Protein AF-A0A2W6STK5-F1 (afdb_monomer)

Solvent-accessible surface area (backbone atoms only — not comparable to full-atom values): 7436 Å² total; per-residue (Å²): 136,57,69,56,59,56,49,54,52,50,56,52,51,53,29,63,75,67,73,34,60,66,59,46,32,36,51,50,25,44,49,48,27,53,50,37,27,61,77,68,65,52,79,73,55,40,64,67,24,40,52,53,41,52,52,50,52,53,50,50,53,51,46,50,31,68,68,66,74,45,82,58,60,74,57,52,53,51,49,51,46,42,24,42,47,62,43,46,51,47,26,50,54,42,51,52,53,53,54,52,51,55,55,52,50,55,54,52,52,52,52,51,53,52,53,51,52,53,53,53,58,70,68,53,73,79,86,80,68,80,86,84,76,134

Mean predicted aligned error: 8.14 Å

Secondary structure (DSSP, 8-state):
--HHHHHHHHHHHHHHHHS-HHHHHHHHHHHHHHHHHHHTT-SSS-HHHHHHHHHHHHHHHHHHHHHHSS--HHHHHHHHHHHHHHHHHHHHHHHHHHHHHHHHHHHHHHHHHHHHHHHHHHTS----------

Foldseek 3Di:
DPPLVVVVVVLVVVCVVVVHPLVCLQVVLVVQLVVLCVVVVPPFLDPRSLVRSVVVLVVVQVSVCVVVVDRPPVVSVSSSCSSNVVSVVRNVVVVVVVVVVVVVVVVVVVVVVVVVVVVVVVVDDDPPPDPDDD

pLDDT: mean 88.57, std 10.48, range [51.78, 96.94]

Radius of gyration: 28.65 Å; Cα contacts (8 Å, |Δi|>4): 76; chains: 1; bounding box: 56×26×99 Å

Structure (mmCIF, N/CA/C/O backbone):
data_AF-A0A2W6STK5-F1
#
_entry.id   AF-A0A2W6STK5-F1
#
loop_
_atom_site.group_PDB
_atom_site.id
_atom_site.type_symbol
_atom_site.label_atom_id
_atom_site.label_alt_id
_atom_site.label_comp_id
_atom_site.label_asym_id
_atom_site.label_entity_id
_atom_site.label_seq_id
_atom_site.pdbx_PDB_ins_code
_atom_site.Cartn_x
_atom_site.Cartn_y
_atom_site.Cartn_z
_atom_site.occupancy
_atom_site.B_iso_or_equiv
_atom_site.auth_seq_id
_atom_site.auth_comp_id
_atom_site.auth_asym_id
_atom_site.auth_atom_id
_atom_site.pdbx_PDB_model_num
ATOM 1 N N . MET A 1 1 ? 17.274 -13.696 -24.403 1.00 55.72 1 MET A N 1
ATOM 2 C CA . MET A 1 1 ? 16.169 -13.135 -23.611 1.00 55.72 1 MET A CA 1
ATOM 3 C C . MET A 1 1 ? 16.800 -12.678 -22.314 1.00 55.72 1 MET A C 1
ATOM 5 O O . MET A 1 1 ? 17.168 -13.523 -21.502 1.00 55.72 1 MET A O 1
ATOM 9 N N . ASP A 1 2 ? 17.112 -11.389 -22.224 1.00 89.50 2 ASP A N 1
ATOM 10 C CA . ASP A 1 2 ? 17.563 -10.786 -20.971 1.00 89.50 2 ASP A CA 1
ATOM 11 C C . ASP A 1 2 ? 16.299 -10.407 -20.196 1.00 89.50 2 ASP A C 1
ATOM 13 O O . ASP A 1 2 ? 15.557 -9.522 -20.619 1.00 89.50 2 ASP A O 1
ATOM 17 N N . LEU A 1 3 ? 16.040 -11.116 -19.095 1.00 89.50 3 LEU A N 1
ATOM 18 C CA . LEU A 1 3 ? 14.821 -10.991 -18.291 1.00 89.50 3 LEU A CA 1
ATOM 19 C C . LEU A 1 3 ? 14.522 -9.535 -17.910 1.00 89.50 3 LEU A C 1
ATOM 21 O O . LEU A 1 3 ? 13.359 -9.137 -17.875 1.00 89.50 3 LEU A O 1
ATOM 25 N N . VAL A 1 4 ? 15.562 -8.749 -17.621 1.00 89.94 4 VAL A N 1
ATOM 26 C CA . VAL A 1 4 ? 15.421 -7.342 -17.229 1.00 89.94 4 VAL A CA 1
ATOM 27 C C . VAL A 1 4 ? 14.949 -6.502 -18.414 1.00 89.94 4 VAL A C 1
ATOM 29 O O . VAL A 1 4 ? 14.010 -5.719 -18.282 1.00 89.94 4 VAL A O 1
ATOM 32 N N . SER A 1 5 ? 15.545 -6.702 -19.588 1.00 89.94 5 SER A N 1
ATOM 33 C CA . SER A 1 5 ? 15.156 -5.988 -20.804 1.00 89.94 5 SER A CA 1
ATOM 34 C C . SER A 1 5 ? 13.744 -6.359 -21.264 1.00 89.94 5 SER A C 1
ATOM 36 O O . SER A 1 5 ? 12.976 -5.466 -21.625 1.00 89.94 5 SER A O 1
ATOM 38 N N . ASP A 1 6 ? 13.378 -7.642 -21.199 1.00 91.88 6 ASP A N 1
ATOM 39 C CA . ASP A 1 6 ? 12.038 -8.119 -21.564 1.00 91.88 6 ASP A CA 1
ATOM 40 C C . ASP A 1 6 ? 10.969 -7.551 -20.610 1.00 91.88 6 ASP A C 1
ATOM 42 O O . ASP A 1 6 ? 9.883 -7.153 -21.041 1.00 91.88 6 ASP A O 1
ATOM 46 N N . TYR A 1 7 ? 11.292 -7.450 -19.315 1.00 91.56 7 TYR A N 1
ATOM 47 C CA . TYR A 1 7 ? 10.433 -6.831 -18.307 1.00 91.56 7 TYR A CA 1
ATOM 48 C C . TYR A 1 7 ? 10.179 -5.345 -18.589 1.00 91.56 7 TYR A C 1
ATOM 50 O O . TYR A 1 7 ? 9.023 -4.923 -18.656 1.00 91.56 7 TYR A O 1
ATOM 58 N N . VAL A 1 8 ? 11.241 -4.561 -18.798 1.00 90.19 8 VAL A N 1
ATOM 59 C CA . VAL A 1 8 ? 11.133 -3.115 -19.062 1.00 90.19 8 VAL A CA 1
ATOM 60 C C . VAL A 1 8 ? 10.397 -2.843 -20.378 1.00 90.19 8 VAL A C 1
ATOM 62 O O . VAL A 1 8 ? 9.603 -1.905 -20.475 1.00 90.19 8 VAL A O 1
ATOM 65 N N . ALA A 1 9 ? 10.593 -3.687 -21.394 1.00 92.00 9 ALA A N 1
ATOM 66 C CA . ALA A 1 9 ? 9.853 -3.587 -22.651 1.00 92.00 9 ALA A CA 1
ATOM 67 C C . ALA A 1 9 ? 8.345 -3.833 -22.456 1.00 92.00 9 ALA A C 1
ATOM 69 O O . ALA A 1 9 ? 7.512 -3.127 -23.038 1.00 92.00 9 ALA A O 1
ATOM 70 N N . LEU A 1 10 ? 7.979 -4.807 -21.618 1.00 92.75 10 LEU A N 1
ATOM 71 C CA . LEU A 1 10 ? 6.585 -5.107 -21.303 1.00 92.75 10 LEU A CA 1
ATOM 72 C C . LEU A 1 10 ? 5.911 -3.950 -20.558 1.00 92.75 10 LEU A C 1
ATOM 74 O O . LEU A 1 10 ? 4.837 -3.505 -20.969 1.00 92.75 10 LEU A O 1
ATOM 78 N N . THR A 1 11 ? 6.527 -3.447 -19.485 1.00 90.25 11 THR A N 1
ATOM 79 C CA . THR A 1 11 ? 5.966 -2.332 -18.704 1.00 90.25 11 THR A CA 1
ATOM 80 C C . THR A 1 11 ? 5.851 -1.070 -19.558 1.00 90.25 11 THR A C 1
ATOM 82 O O . THR A 1 11 ? 4.795 -0.433 -19.572 1.00 90.25 11 THR A O 1
ATOM 85 N N . GLY A 1 12 ? 6.863 -0.778 -20.379 1.00 90.12 12 GLY A N 1
ATOM 86 C CA . GLY A 1 12 ? 6.827 0.317 -21.349 1.00 90.12 12 GLY A CA 1
ATOM 87 C C . GLY A 1 12 ? 5.689 0.192 -22.369 1.00 90.12 12 GLY A C 1
ATOM 88 O O . GLY A 1 12 ? 5.028 1.185 -22.677 1.00 90.12 12 GLY A O 1
ATOM 89 N N . SER A 1 13 ? 5.393 -1.021 -22.848 1.00 92.75 13 SER A N 1
ATOM 90 C CA . SER A 1 13 ? 4.282 -1.269 -23.785 1.00 92.75 13 SER A CA 1
ATOM 91 C C . SER A 1 13 ? 2.914 -0.994 -23.149 1.00 92.75 13 SER A C 1
ATOM 93 O O . SER A 1 13 ? 2.021 -0.446 -23.797 1.00 92.75 13 SER A O 1
ATOM 95 N N . ILE A 1 14 ? 2.753 -1.324 -21.864 1.00 90.38 14 ILE A N 1
ATOM 96 C CA . ILE A 1 14 ? 1.530 -1.030 -21.100 1.00 90.38 14 ILE A CA 1
ATOM 97 C C . ILE A 1 14 ? 1.354 0.484 -20.940 1.00 90.38 14 ILE A C 1
ATOM 99 O O . ILE A 1 14 ? 0.254 1.001 -21.149 1.00 90.38 14 ILE A O 1
ATOM 103 N N . VAL A 1 15 ? 2.432 1.205 -20.616 1.00 91.56 15 VAL A N 1
ATOM 104 C CA . VAL A 1 15 ? 2.409 2.671 -20.491 1.00 91.56 15 VAL A CA 1
ATOM 105 C C . VAL A 1 15 ? 2.045 3.338 -21.815 1.00 91.56 15 VAL A C 1
ATOM 107 O O . VAL A 1 15 ? 1.188 4.224 -21.833 1.00 91.56 15 VAL A O 1
ATOM 110 N N . GLN A 1 16 ? 2.625 2.886 -22.931 1.00 92.44 16 GLN A N 1
ATOM 111 C CA . GLN A 1 16 ? 2.292 3.409 -24.260 1.00 92.44 16 GLN A CA 1
ATOM 112 C C . GLN A 1 16 ? 0.820 3.194 -24.616 1.00 92.44 16 GLN A C 1
ATO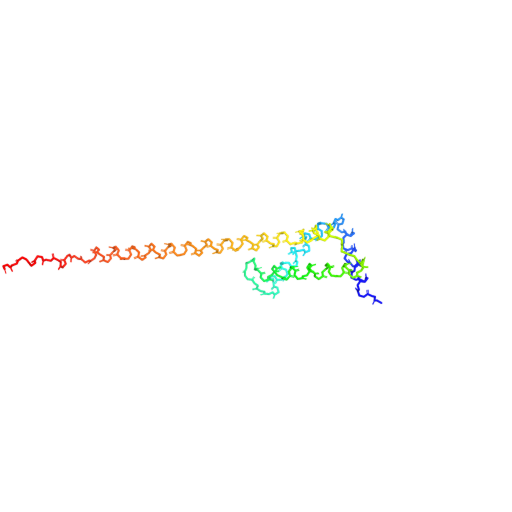M 114 O O . GLN A 1 16 ? 0.177 4.111 -25.122 1.00 92.44 16 GLN A O 1
ATOM 119 N N . LEU A 1 17 ? 0.271 2.014 -24.314 1.00 91.81 17 LEU A N 1
ATOM 120 C CA . LEU A 1 17 ? -1.138 1.712 -24.566 1.00 91.81 17 LEU A CA 1
ATOM 121 C C . LEU A 1 17 ? -2.081 2.595 -23.734 1.00 91.81 17 LEU A C 1
ATOM 123 O O . LEU A 1 17 ? -3.135 3.004 -24.216 1.00 91.81 17 LEU A O 1
ATOM 127 N N . ALA A 1 18 ? -1.715 2.882 -22.486 1.00 89.25 18 ALA A N 1
ATOM 128 C CA . ALA A 1 18 ? -2.529 3.681 -21.575 1.00 89.25 18 ALA A CA 1
ATOM 129 C C . ALA A 1 18 ? -2.396 5.199 -21.791 1.00 89.25 18 ALA A C 1
ATOM 131 O O . ALA A 1 18 ? -3.253 5.959 -21.338 1.00 89.25 18 ALA A O 1
ATOM 132 N N . GLY A 1 19 ? -1.320 5.658 -22.437 1.00 89.56 19 GLY A N 1
ATOM 133 C CA . GLY A 1 19 ? -1.071 7.070 -22.750 1.00 89.56 19 GLY A CA 1
ATOM 134 C C . GLY A 1 19 ? -0.628 7.936 -21.563 1.00 89.56 19 GLY A C 1
ATOM 135 O O . GLY A 1 19 ? -0.349 9.120 -21.742 1.00 89.56 19 GLY A O 1
ATOM 136 N N . SER A 1 20 ? -0.544 7.380 -20.352 1.00 91.50 20 SER A N 1
ATOM 137 C CA . SER A 1 20 ? -0.024 8.081 -19.178 1.00 91.50 20 SER A CA 1
ATOM 138 C C . SER A 1 20 ? 0.575 7.114 -18.167 1.00 91.50 20 SER A C 1
ATOM 140 O O . SER A 1 20 ? -0.123 6.297 -17.568 1.00 91.50 20 SER A O 1
ATOM 142 N N . ASP A 1 21 ? 1.868 7.293 -17.932 1.00 89.81 21 ASP A N 1
ATOM 143 C CA . ASP A 1 21 ? 2.668 6.580 -16.941 1.00 89.81 21 ASP A CA 1
ATOM 144 C C . ASP A 1 21 ? 2.039 6.626 -15.535 1.00 89.81 21 ASP A C 1
ATOM 146 O O . ASP A 1 21 ? 1.673 5.602 -14.956 1.00 89.81 21 ASP A O 1
ATOM 150 N N . LYS A 1 22 ? 1.749 7.830 -15.029 1.00 91.31 22 LYS A N 1
ATOM 151 C CA . LYS A 1 22 ? 1.158 8.008 -13.693 1.00 91.31 22 LYS A CA 1
ATOM 152 C C . LYS A 1 22 ? -0.247 7.410 -13.567 1.00 91.31 22 LYS A C 1
ATOM 154 O O . LYS A 1 22 ? -0.617 6.916 -12.498 1.00 91.31 22 LYS A O 1
ATOM 159 N N . LEU A 1 23 ? -1.052 7.416 -14.633 1.00 91.44 23 LEU A N 1
ATOM 160 C CA . LEU A 1 23 ? -2.348 6.732 -14.592 1.00 91.44 23 LEU A CA 1
ATOM 161 C C . LEU A 1 23 ? -2.164 5.219 -14.468 1.00 91.44 23 LEU A C 1
ATOM 163 O O . LEU A 1 23 ? -2.846 4.603 -13.647 1.00 91.44 23 LEU A O 1
ATOM 167 N N . VAL A 1 24 ? -1.223 4.631 -15.212 1.00 93.69 24 VAL A N 1
ATOM 168 C CA . VAL A 1 24 ? -0.900 3.202 -15.095 1.00 93.69 24 VAL A CA 1
ATOM 169 C C . VAL A 1 24 ? -0.468 2.872 -13.677 1.00 93.69 24 VAL A C 1
ATOM 171 O O . VAL A 1 24 ? -1.076 1.994 -13.073 1.00 93.69 24 VAL A O 1
ATOM 174 N N . HIS A 1 25 ? 0.477 3.613 -13.100 1.00 93.94 25 HIS A N 1
ATOM 175 C CA . HIS A 1 25 ? 0.918 3.394 -11.719 1.00 93.94 25 HIS A CA 1
ATOM 176 C C . HIS A 1 25 ? -0.242 3.444 -10.717 1.00 93.94 25 HIS A C 1
ATOM 178 O O . HIS A 1 25 ? -0.369 2.571 -9.854 1.00 93.94 25 HIS A O 1
ATOM 184 N N . THR A 1 26 ? -1.164 4.396 -10.890 1.00 94.69 26 THR A N 1
ATOM 185 C CA . THR A 1 26 ? -2.355 4.520 -10.037 1.00 94.69 26 THR A CA 1
ATOM 186 C C . THR A 1 26 ? -3.242 3.274 -10.118 1.00 94.69 26 THR A C 1
ATOM 188 O O . THR A 1 26 ? -3.609 2.689 -9.092 1.00 94.69 26 THR A O 1
ATOM 191 N N . TYR A 1 27 ? -3.616 2.860 -11.333 1.00 94.94 27 TYR A N 1
ATOM 192 C CA . TYR A 1 27 ? -4.548 1.750 -11.539 1.00 94.94 27 TYR A CA 1
ATOM 193 C C . TYR A 1 27 ? -3.910 0.388 -11.282 1.00 94.94 27 TYR A C 1
ATOM 195 O O . TYR A 1 27 ? -4.571 -0.490 -10.731 1.00 94.94 27 TYR A O 1
ATOM 203 N N . VAL A 1 28 ? -2.634 0.211 -11.621 1.00 94.81 28 VAL A N 1
ATOM 204 C CA . VAL A 1 28 ? -1.874 -1.011 -11.339 1.00 94.81 28 VAL A CA 1
ATOM 205 C C . VAL A 1 28 ? -1.702 -1.182 -9.834 1.00 94.81 28 VAL A C 1
ATOM 207 O O . VAL A 1 28 ? -2.007 -2.257 -9.320 1.00 94.81 28 VAL A O 1
ATOM 210 N N . GLY A 1 29 ? -1.331 -0.129 -9.099 1.00 94.44 29 GLY A N 1
ATOM 211 C CA . GLY A 1 29 ? -1.236 -0.178 -7.637 1.00 94.44 29 GLY A CA 1
ATOM 212 C C . GLY A 1 29 ? -2.556 -0.579 -6.971 1.00 94.44 29 GLY A C 1
ATOM 213 O O . GLY A 1 29 ? -2.592 -1.463 -6.110 1.00 94.44 29 GLY A O 1
ATOM 214 N N . LEU A 1 30 ? -3.671 0.005 -7.419 1.00 95.81 30 LEU A N 1
ATOM 215 C CA . LEU A 1 30 ? -5.015 -0.367 -6.962 1.00 95.81 30 LEU A CA 1
ATOM 216 C C . LEU A 1 30 ? -5.415 -1.791 -7.371 1.00 95.81 30 LEU A C 1
ATOM 218 O O . LEU A 1 30 ? -5.976 -2.528 -6.557 1.00 95.81 30 LEU A O 1
ATOM 222 N N . GLY A 1 31 ? -5.125 -2.192 -8.606 1.00 95.12 31 GLY A N 1
ATOM 223 C CA . GLY A 1 31 ? -5.421 -3.523 -9.128 1.00 95.12 31 GLY A CA 1
ATOM 224 C C . GLY A 1 31 ? -4.694 -4.609 -8.342 1.00 95.12 31 GLY A C 1
ATOM 225 O O . GLY A 1 31 ? -5.332 -5.538 -7.848 1.00 95.12 31 GLY A O 1
ATOM 226 N N . ILE A 1 32 ? -3.386 -4.443 -8.130 1.00 95.44 32 ILE A N 1
ATOM 227 C CA . ILE A 1 32 ? -2.567 -5.325 -7.289 1.00 95.44 32 ILE A CA 1
ATOM 228 C C . ILE A 1 32 ? -3.141 -5.389 -5.876 1.00 95.44 32 ILE A C 1
ATOM 230 O O . ILE A 1 32 ? -3.274 -6.477 -5.321 1.00 95.44 32 ILE A O 1
ATOM 234 N N . TYR A 1 33 ? -3.522 -4.250 -5.294 1.00 95.25 33 TYR A N 1
ATOM 235 C CA . TYR A 1 33 ? -4.096 -4.221 -3.952 1.00 95.25 33 TYR A CA 1
ATOM 236 C C . TYR A 1 33 ? -5.380 -5.055 -3.849 1.00 95.25 33 TYR A C 1
ATOM 238 O O . TYR A 1 33 ? -5.529 -5.860 -2.926 1.00 95.25 33 TYR A O 1
ATOM 246 N N . VAL A 1 34 ? -6.306 -4.891 -4.797 1.00 94.12 34 VAL A N 1
ATOM 247 C CA . VAL A 1 34 ? -7.565 -5.651 -4.842 1.00 94.12 34 VAL A CA 1
ATOM 248 C C . VAL A 1 34 ? -7.293 -7.138 -5.067 1.00 94.12 34 VAL A C 1
ATOM 250 O O . VAL A 1 34 ? -7.842 -7.972 -4.345 1.00 94.12 34 VAL A O 1
ATOM 253 N N . LEU A 1 35 ? -6.406 -7.482 -6.002 1.00 94.94 35 LEU A N 1
ATOM 254 C CA . LEU A 1 35 ? -6.012 -8.868 -6.263 1.00 94.94 35 LEU A CA 1
ATOM 255 C C . LEU A 1 35 ? -5.379 -9.513 -5.030 1.00 94.94 35 LEU A C 1
ATOM 257 O O . LEU A 1 35 ? -5.759 -10.622 -4.659 1.00 94.94 35 LEU A O 1
ATOM 261 N N . ALA A 1 36 ? -4.485 -8.803 -4.340 1.00 94.44 36 ALA A N 1
ATOM 262 C CA . ALA A 1 36 ? -3.882 -9.264 -3.098 1.00 94.44 36 ALA A CA 1
ATOM 263 C C . ALA A 1 36 ? -4.945 -9.499 -2.017 1.00 94.44 36 ALA A C 1
ATOM 265 O O . ALA A 1 36 ? -4.881 -10.498 -1.303 1.00 94.44 36 ALA A O 1
ATOM 266 N N . GLN A 1 37 ? -5.966 -8.640 -1.913 1.00 92.81 37 GLN A N 1
ATOM 267 C CA . GLN A 1 37 ? -7.066 -8.876 -0.974 1.00 92.81 37 GLN A CA 1
ATOM 268 C C . GLN A 1 37 ? -7.858 -10.140 -1.286 1.00 92.81 37 GLN A C 1
ATOM 270 O O . GLN A 1 37 ? -8.187 -10.877 -0.352 1.00 92.81 37 GLN A O 1
ATOM 275 N N . VAL A 1 38 ? -8.165 -10.374 -2.564 1.00 93.56 38 VAL A N 1
ATOM 276 C CA . VAL A 1 38 ? -8.905 -11.556 -3.022 1.00 93.56 38 VAL A CA 1
ATOM 277 C C . VAL A 1 38 ? -8.076 -12.820 -2.795 1.00 93.56 38 VAL A C 1
ATOM 279 O O . VAL A 1 38 ? -8.563 -13.762 -2.169 1.00 93.56 38 VAL A O 1
ATOM 282 N N . ALA A 1 39 ? -6.813 -12.818 -3.222 1.00 93.50 39 ALA A N 1
ATOM 283 C CA . ALA A 1 39 ? -5.902 -13.954 -3.106 1.00 93.50 39 ALA A CA 1
ATOM 284 C C . ALA A 1 39 ? -5.641 -14.337 -1.643 1.00 93.50 39 ALA A C 1
ATOM 286 O O . ALA A 1 39 ? -5.749 -15.503 -1.267 1.00 93.50 39 ALA A O 1
ATOM 287 N N . LEU A 1 40 ? -5.379 -13.344 -0.790 1.00 91.75 40 LEU A N 1
ATOM 288 C CA . LEU A 1 40 ? -5.139 -13.549 0.640 1.00 91.75 40 LEU A CA 1
ATOM 289 C C . LEU A 1 40 ? -6.439 -13.691 1.450 1.00 91.75 40 LEU A C 1
ATOM 291 O O . LEU A 1 40 ? -6.390 -13.818 2.674 1.00 91.75 40 LEU A O 1
ATOM 295 N N . ARG A 1 41 ? -7.607 -13.635 0.790 1.00 89.25 41 ARG A N 1
ATOM 296 C CA . ARG A 1 41 ? -8.948 -13.693 1.400 1.00 89.25 41 ARG A CA 1
ATOM 297 C C . ARG A 1 41 ? -9.110 -12.747 2.593 1.00 89.25 41 ARG A C 1
ATOM 299 O O . ARG A 1 41 ? -9.787 -13.052 3.579 1.00 89.25 41 ARG A O 1
ATOM 306 N N . THR A 1 42 ? -8.470 -11.585 2.527 1.00 83.94 42 THR A N 1
ATOM 307 C CA . THR A 1 42 ? -8.464 -10.646 3.650 1.00 83.94 42 THR A CA 1
ATOM 308 C C . THR A 1 42 ? -9.794 -9.900 3.739 1.00 83.94 42 THR A C 1
ATOM 310 O O . THR A 1 42 ? -10.353 -9.465 2.735 1.00 83.94 42 THR A O 1
ATOM 313 N N . ARG A 1 43 ? -10.323 -9.717 4.955 1.00 76.31 43 ARG A N 1
ATOM 314 C CA . ARG A 1 43 ? -11.552 -8.936 5.168 1.00 76.31 43 ARG A CA 1
ATOM 315 C C . ARG A 1 43 ? -11.232 -7.453 5.363 1.00 76.31 43 ARG A C 1
ATOM 317 O O . ARG A 1 43 ? -10.594 -7.105 6.354 1.00 76.31 43 ARG A O 1
ATOM 324 N N . ARG A 1 44 ? -11.799 -6.602 4.494 1.00 69.88 44 ARG A N 1
ATOM 325 C CA . ARG A 1 44 ? -11.803 -5.121 4.538 1.00 69.88 44 ARG A CA 1
ATOM 326 C C . ARG A 1 44 ? -10.401 -4.499 4.610 1.00 69.88 44 ARG A C 1
ATOM 328 O O . ARG A 1 44 ? -9.812 -4.486 5.688 1.00 69.88 44 ARG A O 1
ATOM 335 N N . ALA A 1 45 ? -9.940 -3.901 3.506 1.00 77.06 45 ALA A N 1
ATOM 336 C CA . ALA A 1 45 ? -8.827 -2.939 3.467 1.00 77.06 45 ALA A CA 1
ATOM 337 C C . ALA A 1 45 ? -7.624 -3.341 4.348 1.00 77.06 45 ALA A C 1
ATOM 339 O O . ALA A 1 45 ? -7.302 -2.691 5.347 1.00 77.06 45 ALA A O 1
ATOM 340 N N . SER A 1 46 ? -7.037 -4.496 4.022 1.00 83.31 46 SER A N 1
ATOM 341 C CA . SER A 1 46 ? -6.037 -5.174 4.852 1.00 83.31 46 SER A CA 1
ATOM 342 C C . SER A 1 46 ? -4.647 -4.534 4.755 1.00 83.31 46 SER A C 1
ATOM 344 O O . SER A 1 46 ? -4.192 -4.279 3.636 1.00 83.31 46 SER A O 1
ATOM 346 N N . PRO A 1 47 ? -3.929 -4.370 5.885 1.00 89.19 47 PRO A N 1
ATOM 347 C CA . PRO A 1 47 ? -2.513 -4.001 5.883 1.00 89.19 47 PRO A CA 1
ATOM 348 C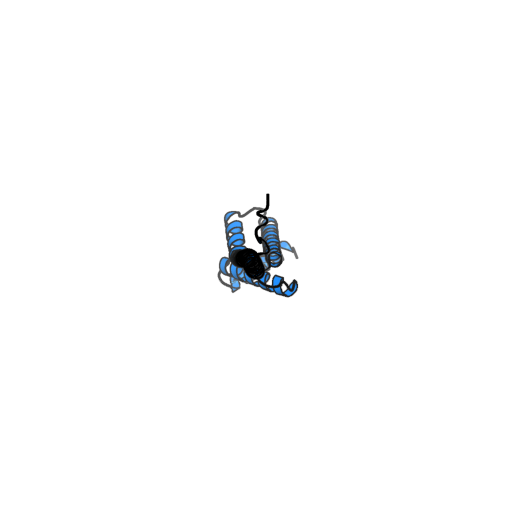 C . PRO A 1 47 ? -1.625 -5.006 5.143 1.00 89.19 47 PRO A C 1
ATOM 350 O O . PRO A 1 47 ? -0.669 -4.606 4.492 1.00 89.19 47 PRO A O 1
ATOM 353 N N . ILE A 1 48 ? -1.969 -6.298 5.177 1.00 91.50 48 ILE A N 1
ATOM 354 C CA . ILE A 1 48 ? -1.186 -7.343 4.498 1.00 91.50 48 ILE A CA 1
ATOM 355 C C . ILE A 1 48 ? -1.262 -7.158 2.978 1.00 91.50 48 ILE A C 1
ATOM 357 O O . ILE A 1 48 ? -0.252 -7.219 2.288 1.00 91.50 48 ILE A O 1
ATOM 361 N N . ALA A 1 49 ? -2.451 -6.857 2.447 1.00 92.38 49 ALA A N 1
ATOM 362 C CA . ALA A 1 49 ? -2.603 -6.573 1.021 1.00 92.38 49 ALA A CA 1
ATOM 363 C C . ALA A 1 49 ? -1.814 -5.321 0.605 1.00 92.38 49 ALA A C 1
ATOM 365 O O . ALA A 1 49 ? -1.286 -5.273 -0.498 1.00 92.38 49 ALA A O 1
ATOM 366 N N . PHE A 1 50 ? -1.687 -4.329 1.494 1.00 94.12 50 PHE A N 1
ATOM 367 C CA . PHE A 1 50 ? -0.873 -3.142 1.232 1.00 94.12 50 PHE A CA 1
ATOM 368 C C . PHE A 1 50 ? 0.624 -3.477 1.194 1.00 94.12 50 PHE A C 1
ATOM 370 O O . PHE A 1 50 ? 1.320 -3.033 0.287 1.00 94.12 50 PHE A O 1
ATOM 377 N N . GLN A 1 51 ? 1.108 -4.323 2.110 1.00 94.88 51 GLN A N 1
ATOM 378 C CA . GLN A 1 51 ? 2.500 -4.795 2.111 1.00 94.88 51 GLN A CA 1
ATOM 379 C C . GLN A 1 51 ? 2.881 -5.508 0.807 1.00 94.88 51 GLN A C 1
ATOM 381 O O . GLN A 1 51 ? 4.002 -5.342 0.336 1.00 94.88 51 GLN A O 1
ATOM 386 N N . VAL A 1 52 ? 1.951 -6.248 0.194 1.00 95.38 52 VAL A N 1
ATOM 387 C CA . VAL A 1 52 ? 2.174 -6.873 -1.121 1.00 95.38 52 VAL A CA 1
ATOM 388 C C . VAL A 1 52 ? 2.410 -5.823 -2.210 1.00 95.38 52 VAL A C 1
ATOM 390 O O . VAL A 1 52 ? 3.347 -5.964 -2.990 1.00 95.38 52 VAL A O 1
ATOM 393 N N . VAL A 1 53 ? 1.612 -4.750 -2.246 1.00 96.19 53 VAL A N 1
ATOM 394 C CA . VAL A 1 53 ? 1.802 -3.655 -3.218 1.00 96.19 53 VAL A CA 1
ATOM 395 C C . VAL A 1 53 ? 3.154 -2.973 -3.001 1.00 96.19 53 VAL A C 1
ATOM 397 O O . VAL A 1 53 ? 3.874 -2.731 -3.963 1.00 96.19 53 VAL A O 1
ATOM 400 N N . VAL A 1 54 ? 3.526 -2.716 -1.741 1.00 96.56 54 VAL A N 1
ATOM 401 C CA . VAL A 1 54 ? 4.836 -2.141 -1.388 1.00 96.56 54 VAL A CA 1
ATOM 402 C C . VAL A 1 54 ? 5.975 -3.028 -1.886 1.00 96.56 54 VAL A C 1
ATOM 404 O O . VAL A 1 54 ? 6.902 -2.527 -2.515 1.00 96.56 54 VAL A O 1
ATOM 407 N N . ALA A 1 55 ? 5.898 -4.340 -1.656 1.00 96.50 55 ALA A N 1
ATOM 408 C CA . ALA A 1 55 ? 6.919 -5.279 -2.115 1.00 96.50 55 ALA A CA 1
ATOM 409 C C . ALA A 1 55 ? 7.043 -5.299 -3.647 1.00 96.50 55 ALA A C 1
ATOM 411 O O . ALA A 1 55 ? 8.156 -5.320 -4.168 1.00 96.50 55 ALA A O 1
ATOM 412 N N . LEU A 1 56 ? 5.919 -5.249 -4.367 1.00 95.75 56 LEU A N 1
ATOM 413 C CA . LEU A 1 56 ? 5.918 -5.230 -5.830 1.00 95.75 56 LEU A CA 1
ATOM 414 C C . LEU A 1 56 ? 6.446 -3.910 -6.405 1.00 95.75 56 LEU A C 1
ATOM 416 O O . LEU A 1 56 ? 7.212 -3.955 -7.362 1.00 95.75 56 LEU A O 1
ATOM 420 N N . GLN A 1 57 ? 6.126 -2.758 -5.805 1.00 95.44 57 GLN A N 1
ATOM 421 C CA . GLN A 1 57 ? 6.717 -1.478 -6.217 1.00 95.44 57 GLN A CA 1
ATOM 422 C C . GLN A 1 57 ? 8.232 -1.469 -5.989 1.00 95.44 57 GLN A C 1
ATOM 424 O O . GLN A 1 57 ? 8.977 -1.065 -6.873 1.00 95.44 57 GLN A O 1
ATOM 429 N N . LEU A 1 58 ? 8.706 -1.953 -4.835 1.00 94.31 58 LEU A N 1
ATOM 430 C CA . LEU A 1 58 ? 10.145 -2.061 -4.574 1.00 94.31 58 LEU A CA 1
ATOM 431 C C . LEU A 1 58 ? 10.832 -2.998 -5.575 1.00 94.31 58 LEU A C 1
ATOM 433 O O . LEU A 1 58 ? 11.916 -2.686 -6.057 1.00 94.31 58 LEU A O 1
ATOM 437 N N . GLY A 1 59 ? 10.193 -4.121 -5.910 1.00 92.62 59 GLY A N 1
ATOM 438 C CA . GLY A 1 59 ? 10.670 -5.023 -6.955 1.00 92.62 59 GLY A CA 1
ATOM 439 C C . GLY A 1 59 ? 10.770 -4.335 -8.317 1.00 92.62 59 GLY A C 1
ATOM 440 O O . GLY A 1 59 ? 11.783 -4.495 -8.992 1.00 92.62 59 GLY A O 1
ATOM 441 N N . ASN A 1 60 ? 9.772 -3.527 -8.688 1.00 93.12 60 ASN A N 1
ATOM 442 C CA . ASN A 1 60 ? 9.797 -2.751 -9.929 1.00 93.12 60 ASN A CA 1
ATOM 443 C C . ASN A 1 60 ? 10.996 -1.790 -9.974 1.00 93.12 60 ASN A C 1
ATOM 445 O O . ASN A 1 60 ? 11.765 -1.823 -10.926 1.00 93.12 60 ASN A O 1
ATOM 449 N N . GLU A 1 61 ? 11.215 -1.008 -8.915 1.00 92.19 61 GLU A N 1
ATOM 450 C CA . GLU A 1 61 ? 12.350 -0.073 -8.841 1.00 92.19 61 GLU A CA 1
ATOM 451 C C . GLU A 1 61 ? 13.708 -0.781 -8.926 1.00 92.19 61 GLU A C 1
ATOM 453 O O . GLU A 1 61 ? 14.654 -0.266 -9.521 1.00 92.19 61 GLU A O 1
ATOM 458 N N . VAL A 1 62 ? 13.823 -1.984 -8.351 1.00 92.19 62 VAL A N 1
ATOM 459 C CA . VAL A 1 62 ? 15.042 -2.796 -8.477 1.00 92.19 62 VAL A CA 1
ATOM 460 C C . VAL A 1 62 ? 15.272 -3.207 -9.931 1.00 92.19 62 VAL A C 1
ATOM 462 O O . VAL A 1 62 ? 16.404 -3.120 -10.403 1.00 92.19 62 VAL A O 1
ATOM 465 N N . MET A 1 63 ? 14.226 -3.612 -10.656 1.00 90.62 63 MET A N 1
ATOM 466 C CA . MET A 1 63 ? 14.335 -3.956 -12.080 1.00 90.62 63 MET A CA 1
ATOM 467 C C . MET A 1 63 ? 14.755 -2.746 -12.920 1.00 90.62 63 MET A C 1
ATOM 469 O O . MET A 1 63 ? 15.665 -2.860 -13.743 1.00 90.62 63 MET A O 1
ATOM 473 N N . ASP A 1 64 ? 14.176 -1.575 -12.656 1.00 89.94 64 ASP A N 1
ATOM 474 C CA . ASP A 1 64 ? 14.538 -0.335 -13.346 1.00 89.94 64 ASP A CA 1
ATOM 475 C C . ASP A 1 64 ? 15.983 0.085 -13.033 1.00 89.94 64 ASP A C 1
ATOM 477 O O . ASP A 1 64 ? 16.735 0.469 -13.934 1.00 89.94 64 ASP A O 1
ATOM 481 N N . ARG A 1 65 ? 16.432 -0.066 -11.780 1.00 91.25 65 ARG A N 1
ATOM 482 C CA . ARG A 1 65 ? 17.824 0.203 -11.385 1.00 91.25 65 ARG A CA 1
ATOM 483 C C . ARG A 1 65 ? 18.827 -0.716 -12.080 1.00 91.25 65 ARG A C 1
ATOM 485 O O . ARG A 1 65 ? 19.939 -0.267 -12.372 1.00 91.25 65 ARG A O 1
ATOM 492 N N . LEU A 1 66 ? 18.471 -1.985 -12.285 1.00 91.25 66 LEU A N 1
ATOM 493 C CA . LEU A 1 66 ? 19.307 -2.954 -12.998 1.00 91.25 66 LEU A CA 1
ATOM 494 C C . LEU A 1 66 ? 19.384 -2.635 -14.495 1.00 91.25 66 LEU A C 1
ATOM 496 O O . LEU A 1 66 ? 20.444 -2.804 -15.087 1.00 91.25 66 LEU A O 1
ATOM 500 N N . TYR A 1 67 ? 18.298 -2.139 -15.092 1.00 90.25 67 TYR A N 1
ATOM 501 C CA . TYR A 1 67 ? 18.257 -1.787 -16.512 1.00 90.25 67 TYR A CA 1
ATOM 502 C C . TYR A 1 67 ? 19.007 -0.484 -16.836 1.00 90.25 67 TYR A C 1
ATOM 504 O O . TYR A 1 67 ? 19.791 -0.431 -17.780 1.00 90.25 67 TYR A O 1
ATOM 512 N N . TRP A 1 68 ? 18.782 0.578 -16.055 1.00 87.12 68 TRP A N 1
ATOM 513 C CA . TRP A 1 68 ? 19.333 1.919 -16.323 1.00 87.12 68 TRP A CA 1
ATOM 514 C C . TRP A 1 68 ? 20.701 2.182 -15.680 1.00 87.12 68 TRP A C 1
ATOM 516 O O . TRP A 1 68 ? 21.231 3.289 -15.790 1.00 87.12 68 TRP A O 1
ATOM 526 N N . ASP A 1 69 ? 21.215 1.211 -14.927 1.00 87.94 69 ASP A N 1
ATOM 527 C CA . ASP A 1 69 ? 22.401 1.291 -14.069 1.00 87.94 69 ASP A CA 1
ATOM 528 C C . ASP A 1 69 ? 22.506 2.571 -13.196 1.00 87.94 69 ASP A C 1
ATOM 530 O O . ASP A 1 69 ? 23.570 2.980 -12.729 1.00 87.94 69 ASP A O 1
ATOM 534 N N . SER A 1 70 ? 21.371 3.206 -12.899 1.00 85.19 70 SER A N 1
ATOM 535 C CA . SER A 1 70 ? 21.290 4.424 -12.092 1.00 85.19 70 SER A CA 1
ATOM 536 C C . SER A 1 70 ? 19.945 4.525 -11.374 1.00 85.19 70 SER A C 1
ATOM 538 O O . SER A 1 70 ? 18.941 3.971 -11.815 1.00 85.19 70 SER A O 1
ATOM 540 N N . TRP A 1 71 ? 19.926 5.210 -10.227 1.00 82.19 71 TRP A N 1
ATOM 541 C CA . TRP A 1 71 ? 18.686 5.521 -9.511 1.00 82.19 71 TRP A CA 1
ATOM 542 C C . TRP A 1 71 ? 18.100 6.824 -10.048 1.00 82.19 71 TRP A C 1
ATOM 544 O O . TRP A 1 71 ? 18.679 7.897 -9.859 1.00 82.19 71 TRP A O 1
ATOM 554 N N . ARG A 1 72 ? 16.931 6.748 -10.684 1.00 87.38 72 ARG A N 1
ATOM 555 C CA . ARG A 1 72 ? 16.208 7.912 -11.212 1.00 87.38 72 ARG A CA 1
ATOM 556 C C . ARG A 1 72 ? 15.256 8.454 -10.151 1.00 87.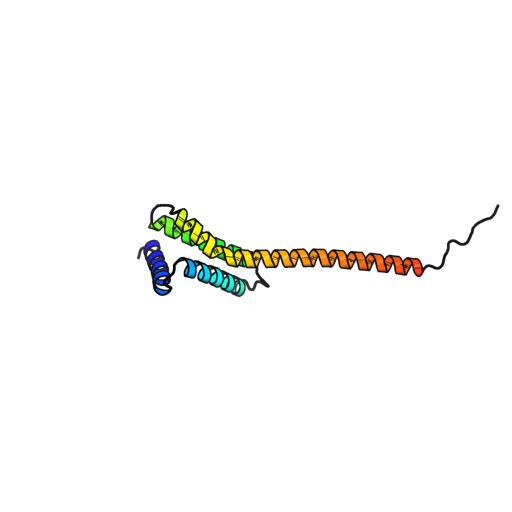38 72 ARG A C 1
ATOM 558 O O . ARG A 1 72 ? 14.046 8.442 -10.321 1.00 87.38 72 ARG A O 1
ATOM 565 N N . TRP A 1 73 ? 15.825 8.948 -9.050 1.00 85.44 73 TRP A N 1
ATOM 566 C CA . TRP A 1 73 ? 15.097 9.307 -7.824 1.00 85.44 73 TRP A CA 1
ATOM 567 C C . TRP A 1 73 ? 13.831 10.147 -8.038 1.00 85.44 73 TRP A C 1
ATOM 569 O O . TRP A 1 73 ? 12.836 9.912 -7.363 1.00 85.44 73 TRP A O 1
ATOM 579 N N . SER A 1 74 ? 13.851 11.109 -8.965 1.00 84.94 74 SER A N 1
ATOM 580 C CA . SER A 1 74 ? 12.675 11.941 -9.257 1.00 84.94 74 SER A CA 1
ATOM 581 C C . SER A 1 74 ? 11.507 11.129 -9.827 1.00 84.94 74 SER A C 1
ATOM 583 O O . SER A 1 74 ? 10.367 11.336 -9.415 1.00 84.94 74 SER A O 1
ATOM 585 N N . ASP A 1 75 ? 11.789 10.203 -10.744 1.00 85.81 75 ASP A N 1
ATOM 586 C CA . ASP A 1 75 ? 10.778 9.345 -11.368 1.00 85.81 75 ASP A CA 1
ATOM 587 C C . ASP A 1 75 ? 10.314 8.285 -10.359 1.00 85.81 75 ASP A C 1
ATOM 589 O O . ASP A 1 75 ? 9.128 8.232 -10.034 1.00 85.81 75 ASP A O 1
ATOM 593 N N . THR A 1 76 ? 11.269 7.597 -9.718 1.00 88.94 76 THR A N 1
ATOM 594 C CA . THR A 1 76 ? 11.061 6.602 -8.651 1.00 88.94 76 THR A CA 1
ATOM 595 C C . THR A 1 76 ? 10.140 7.097 -7.536 1.0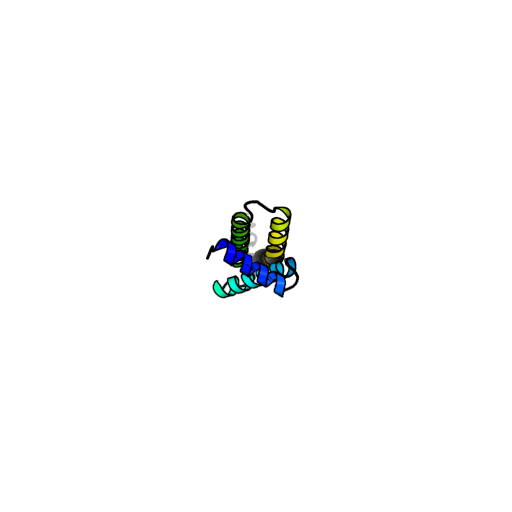0 88.94 76 THR A C 1
ATOM 597 O O . THR A 1 76 ? 9.222 6.394 -7.109 1.00 88.94 76 THR A O 1
ATOM 600 N N . ILE A 1 77 ? 10.372 8.308 -7.014 1.00 91.19 77 ILE A N 1
ATOM 601 C CA . ILE A 1 77 ? 9.546 8.865 -5.933 1.00 91.19 77 ILE A CA 1
ATOM 602 C C . ILE A 1 77 ? 8.129 9.132 -6.439 1.00 91.19 77 ILE A C 1
ATOM 604 O O . ILE A 1 77 ? 7.165 8.842 -5.727 1.00 91.19 77 ILE A O 1
ATOM 608 N N . GLY A 1 78 ? 8.001 9.666 -7.657 1.00 91.50 78 GLY A N 1
ATOM 609 C CA . GLY A 1 78 ? 6.714 9.905 -8.299 1.00 91.50 78 GLY A CA 1
ATOM 610 C C . GLY A 1 78 ? 5.921 8.613 -8.472 1.00 91.50 78 GLY A C 1
ATOM 611 O O . GLY A 1 78 ? 4.778 8.542 -8.025 1.00 91.50 78 GLY A O 1
ATOM 612 N N . ASP A 1 79 ? 6.539 7.578 -9.033 1.00 91.88 79 ASP A N 1
ATOM 613 C CA . ASP A 1 79 ? 5.902 6.278 -9.273 1.00 91.88 79 ASP A CA 1
ATOM 614 C C . ASP A 1 79 ? 5.564 5.561 -7.982 1.00 91.88 79 ASP A C 1
ATOM 616 O O . ASP A 1 79 ? 4.442 5.090 -7.801 1.00 91.88 79 ASP A O 1
ATOM 620 N N . THR A 1 80 ? 6.479 5.583 -7.018 1.00 93.00 80 THR A N 1
ATOM 621 C CA . THR A 1 80 ? 6.234 5.023 -5.691 1.00 93.00 80 THR A CA 1
ATOM 622 C C . THR A 1 80 ? 5.056 5.712 -5.010 1.00 93.00 80 THR A C 1
ATOM 624 O O . THR A 1 80 ? 4.176 5.039 -4.468 1.00 93.00 80 THR A O 1
ATOM 627 N N . PHE A 1 81 ? 4.991 7.046 -5.046 1.00 95.38 81 PHE A N 1
ATOM 628 C CA . PHE A 1 81 ? 3.863 7.775 -4.477 1.00 95.38 81 PHE A CA 1
ATOM 629 C C . PHE A 1 81 ? 2.565 7.409 -5.199 1.00 95.38 81 PHE A C 1
ATOM 631 O O . PHE A 1 81 ? 1.591 7.027 -4.554 1.00 95.38 81 PHE A O 1
ATOM 638 N N . THR A 1 82 ? 2.554 7.463 -6.527 1.00 95.00 82 THR A N 1
ATOM 639 C CA . THR A 1 82 ? 1.363 7.210 -7.338 1.00 95.00 82 THR A CA 1
ATOM 640 C C . THR A 1 82 ? 0.843 5.773 -7.195 1.00 95.00 82 THR A C 1
ATOM 642 O O . THR A 1 82 ? -0.367 5.582 -7.050 1.00 95.00 82 THR A O 1
ATOM 645 N N . THR A 1 83 ? 1.725 4.773 -7.134 1.00 95.56 83 THR A N 1
ATOM 646 C CA . THR A 1 83 ? 1.360 3.365 -6.907 1.00 95.56 83 THR A CA 1
ATOM 647 C C . THR A 1 83 ? 0.815 3.131 -5.494 1.00 95.56 83 THR A C 1
ATOM 649 O O . THR A 1 83 ? -0.147 2.381 -5.308 1.00 95.56 83 THR A O 1
ATOM 652 N N . LEU A 1 84 ? 1.415 3.750 -4.469 1.00 96.94 84 LEU A N 1
ATOM 653 C CA . LEU A 1 84 ? 1.114 3.440 -3.065 1.00 96.94 84 LEU A CA 1
ATOM 654 C C . LEU A 1 84 ? 0.040 4.329 -2.436 1.00 96.94 84 LEU A C 1
ATOM 656 O O . LEU A 1 84 ? -0.564 3.920 -1.441 1.00 96.94 84 LEU A O 1
ATOM 660 N N . PHE A 1 85 ? -0.222 5.514 -2.990 1.00 96.69 85 PHE A N 1
ATOM 661 C CA . PHE A 1 85 ? -1.065 6.528 -2.355 1.00 96.69 85 PHE A CA 1
ATOM 662 C C . PHE A 1 85 ? -2.464 6.001 -2.020 1.00 96.69 85 PHE A C 1
ATOM 664 O O . PHE A 1 85 ? -2.850 5.955 -0.850 1.00 96.69 85 PHE A O 1
ATOM 671 N N . TRP A 1 86 ? -3.226 5.547 -3.018 1.00 95.19 86 TRP A N 1
ATOM 672 C CA . TRP A 1 86 ? -4.604 5.098 -2.791 1.00 95.19 86 TRP A CA 1
ATOM 673 C C . TRP A 1 86 ? -4.711 3.799 -1.981 1.00 95.19 86 TRP A C 1
ATOM 675 O O . TRP A 1 86 ? -5.516 3.766 -1.042 1.00 95.19 86 TRP A O 1
ATOM 685 N N . PRO A 1 87 ? -3.906 2.749 -2.247 1.00 94.56 87 PRO A N 1
ATOM 686 C CA . PRO A 1 87 ? -3.840 1.584 -1.363 1.00 94.56 87 PRO A CA 1
ATOM 687 C C . PRO A 1 87 ? -3.532 1.957 0.097 1.00 94.56 87 PRO A C 1
ATOM 689 O O . PRO A 1 87 ? -4.158 1.428 1.023 1.00 94.56 87 PRO A O 1
ATOM 692 N N . GLY A 1 88 ? -2.627 2.919 0.307 1.00 95.00 88 GLY A N 1
ATOM 693 C CA . GLY A 1 88 ? -2.272 3.448 1.622 1.00 95.00 88 GLY A CA 1
ATOM 694 C C . GLY A 1 88 ? -3.438 4.164 2.302 1.00 95.00 88 GLY A C 1
ATOM 695 O O . GLY A 1 88 ? -3.757 3.859 3.453 1.00 95.00 88 GLY A O 1
ATOM 696 N N . VAL A 1 89 ? -4.140 5.046 1.582 1.00 95.12 89 VAL A N 1
ATOM 697 C CA . VAL A 1 89 ? -5.344 5.744 2.071 1.00 95.12 89 VAL A CA 1
ATOM 698 C C . VAL A 1 89 ? -6.424 4.750 2.506 1.00 95.12 89 VAL A C 1
ATOM 700 O O . VAL A 1 89 ? -6.995 4.895 3.590 1.00 95.12 89 VAL A O 1
ATOM 703 N N . LEU A 1 90 ? -6.688 3.708 1.711 1.00 93.19 90 LEU A N 1
ATOM 704 C CA . LEU A 1 90 ? -7.678 2.676 2.047 1.00 93.19 90 LEU A CA 1
ATOM 705 C C . LEU A 1 90 ? -7.295 1.910 3.318 1.00 93.19 90 LEU A C 1
ATOM 707 O O . LEU A 1 90 ? -8.138 1.693 4.197 1.00 93.19 90 LEU A O 1
ATOM 711 N N . CYS A 1 91 ? -6.022 1.531 3.435 1.00 92.75 91 CYS A N 1
ATOM 712 C CA . CYS A 1 91 ? -5.496 0.863 4.619 1.00 92.75 91 CYS A CA 1
ATOM 713 C C . CYS A 1 91 ? -5.613 1.756 5.868 1.00 92.75 91 CYS A C 1
ATOM 715 O O . CYS A 1 91 ? -6.131 1.318 6.901 1.00 92.75 91 CYS A O 1
ATOM 717 N N . ALA A 1 92 ? -5.209 3.025 5.763 1.00 92.56 92 ALA A N 1
ATOM 718 C CA . ALA A 1 92 ? -5.280 3.999 6.849 1.00 92.56 92 ALA A CA 1
ATOM 719 C C . ALA A 1 92 ? -6.726 4.250 7.301 1.00 92.56 92 ALA A C 1
ATOM 721 O O . ALA A 1 92 ? -7.022 4.205 8.497 1.00 92.56 92 ALA A O 1
ATOM 722 N N . LEU A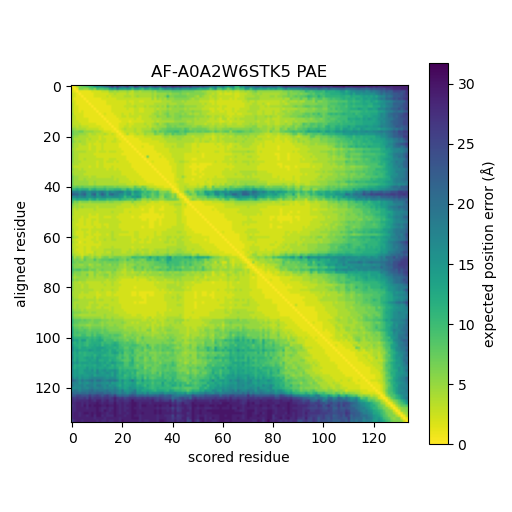 1 93 ? -7.655 4.427 6.356 1.00 92.75 93 LEU A N 1
ATOM 723 C CA . LEU A 1 93 ? -9.074 4.622 6.649 1.00 92.75 93 LEU A CA 1
ATOM 724 C C . LEU A 1 93 ? -9.661 3.431 7.417 1.00 92.75 93 LEU A C 1
ATOM 726 O O . LEU A 1 93 ? -10.415 3.608 8.374 1.00 92.75 93 LEU A O 1
ATOM 730 N N . ASN A 1 94 ? -9.309 2.204 7.035 1.00 90.56 94 ASN A N 1
ATOM 731 C CA . ASN A 1 94 ? -9.753 1.009 7.749 1.00 90.56 94 ASN A CA 1
ATOM 732 C C . ASN A 1 94 ? -9.164 0.922 9.160 1.00 90.56 94 ASN A C 1
ATOM 734 O O . ASN A 1 94 ? -9.894 0.608 10.103 1.00 90.56 94 ASN A O 1
ATOM 738 N N . GLY A 1 95 ? -7.877 1.243 9.316 1.00 88.69 95 GLY A N 1
ATOM 739 C CA . GLY A 1 95 ? -7.219 1.341 10.620 1.00 88.69 95 GLY A CA 1
ATOM 740 C C . GLY A 1 95 ? -7.913 2.351 11.534 1.00 88.69 95 GLY A C 1
ATOM 741 O O . GLY A 1 95 ? -8.292 2.009 12.655 1.00 88.69 95 GLY A O 1
ATOM 742 N N . TYR A 1 96 ? -8.192 3.551 11.021 1.00 90.75 96 TYR A N 1
ATOM 743 C CA . TYR A 1 96 ? -8.915 4.601 11.738 1.00 90.75 96 TYR A CA 1
ATOM 744 C C . TYR A 1 96 ? -10.318 4.153 12.166 1.00 90.75 96 TYR A C 1
ATOM 746 O O . TYR A 1 96 ? -10.699 4.302 13.329 1.00 90.75 96 TYR A O 1
ATOM 754 N N . ARG A 1 97 ? -11.085 3.539 11.255 1.00 90.06 97 ARG A N 1
ATOM 755 C CA . ARG A 1 97 ? -12.428 3.025 11.568 1.00 90.06 97 ARG A CA 1
ATOM 756 C C . ARG A 1 97 ? -12.377 1.944 12.651 1.00 90.06 97 ARG A C 1
ATOM 758 O O . ARG A 1 97 ? -13.162 1.995 13.596 1.00 90.06 97 ARG A O 1
ATOM 765 N N . ARG A 1 98 ? -11.428 1.004 12.563 1.00 87.69 98 ARG A N 1
ATOM 766 C CA . ARG A 1 98 ? -11.213 -0.046 13.578 1.00 87.69 98 ARG A CA 1
ATOM 767 C C . ARG A 1 98 ? -10.833 0.534 14.936 1.00 87.69 98 ARG A C 1
ATOM 769 O O . ARG A 1 98 ? -11.396 0.103 15.938 1.00 87.69 98 ARG A O 1
ATOM 776 N N . ALA A 1 99 ? -9.933 1.513 14.975 1.00 88.88 99 ALA A N 1
ATOM 777 C CA . ALA A 1 99 ? -9.548 2.185 16.213 1.00 88.88 99 ALA A CA 1
ATOM 778 C C . ALA A 1 99 ? -10.752 2.880 16.867 1.00 88.88 99 ALA A C 1
ATOM 780 O O . ALA A 1 99 ? -10.996 2.699 18.059 1.00 88.88 99 ALA A O 1
ATOM 781 N N . ARG A 1 100 ? -11.569 3.593 16.078 1.00 91.06 100 ARG A N 1
ATOM 782 C CA . ARG A 1 100 ? -12.785 4.246 16.587 1.00 91.06 100 ARG A CA 1
ATOM 783 C C . ARG A 1 100 ? -13.816 3.266 17.127 1.00 91.06 100 ARG A C 1
ATOM 785 O O . ARG A 1 100 ? -14.397 3.543 18.172 1.00 91.06 100 ARG A O 1
ATOM 792 N N . TRP A 1 101 ? -14.033 2.134 16.456 1.00 89.62 101 TRP A N 1
ATOM 793 C CA . TRP A 1 101 ? -14.954 1.112 16.960 1.00 89.62 101 TRP A CA 1
ATOM 794 C C . TRP A 1 101 ? -14.499 0.531 18.299 1.00 89.62 101 TRP A C 1
ATOM 796 O O . TRP A 1 101 ? -15.327 0.413 19.195 1.00 89.62 101 TRP A O 1
ATOM 806 N N . ARG A 1 102 ? -13.198 0.262 18.476 1.00 89.94 102 ARG A N 1
ATOM 807 C CA . ARG A 1 102 ? -12.658 -0.236 19.755 1.00 89.94 102 ARG A CA 1
ATOM 808 C C . ARG A 1 102 ? -12.893 0.743 20.903 1.00 89.94 102 ARG A C 1
ATOM 810 O O . ARG A 1 102 ? -13.331 0.340 21.970 1.00 89.94 102 ARG A O 1
ATOM 817 N N . VAL A 1 103 ? -12.656 2.035 20.673 1.00 91.69 103 VAL A N 1
ATOM 818 C CA . VAL A 1 103 ? -12.903 3.070 21.691 1.00 91.69 103 VAL A CA 1
ATOM 819 C C . VAL A 1 103 ? -14.387 3.132 22.066 1.00 91.69 103 VAL A C 1
ATOM 821 O O . VAL A 1 103 ? -14.725 3.209 23.244 1.00 91.69 103 VAL A O 1
ATOM 824 N N . GLN A 1 104 ? -15.285 3.068 21.078 1.00 92.12 104 GLN A N 1
ATOM 825 C CA . GLN A 1 104 ? -16.729 3.079 21.330 1.00 92.12 104 GLN A CA 1
ATOM 826 C C . GLN A 1 104 ? -17.208 1.848 22.105 1.00 92.12 104 GLN A C 1
ATOM 828 O O . GLN A 1 104 ? -18.117 1.971 22.924 1.00 92.12 104 GLN A O 1
ATOM 833 N N . GLU A 1 105 ? -16.623 0.681 21.844 1.00 92.69 105 GLU A N 1
ATOM 834 C CA . GLU A 1 105 ? -16.928 -0.564 22.550 1.00 92.69 105 GLU A CA 1
ATOM 835 C C . GLU A 1 105 ? -16.565 -0.452 24.036 1.00 92.69 105 GLU A C 1
ATOM 837 O O . GLU A 1 105 ? -17.443 -0.608 24.883 1.00 92.69 105 GLU A O 1
ATOM 842 N N . THR A 1 106 ? -15.348 0.003 24.355 1.00 94.12 106 THR A N 1
ATOM 843 C CA . THR A 1 106 ? -14.915 0.233 25.743 1.00 94.12 106 THR A CA 1
ATOM 844 C C . THR A 1 106 ? -15.833 1.201 26.492 1.00 94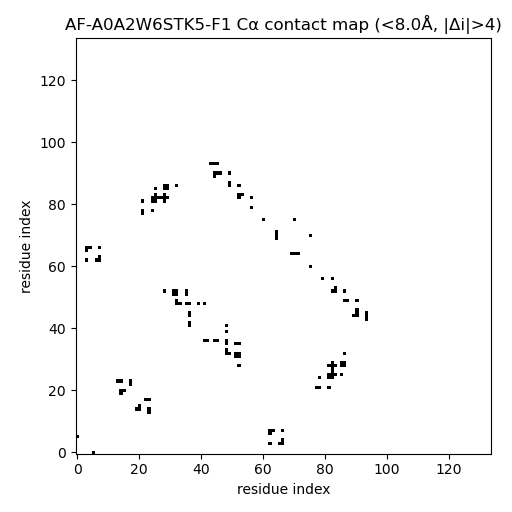.12 106 THR A C 1
ATOM 846 O O . THR A 1 106 ? -16.229 0.933 27.626 1.00 94.12 106 THR A O 1
ATOM 849 N N . VAL A 1 107 ? -16.209 2.322 25.865 1.00 93.50 107 VAL A N 1
ATOM 850 C CA . VAL A 1 107 ? -17.104 3.316 26.487 1.00 93.50 107 VAL A CA 1
ATOM 851 C C . VAL A 1 107 ? -18.496 2.728 26.741 1.00 93.50 107 VAL A C 1
ATOM 853 O O . VAL A 1 107 ? -19.099 2.976 27.786 1.00 93.50 107 VAL A O 1
ATOM 856 N N . ARG A 1 108 ? -19.025 1.929 25.806 1.00 94.31 108 ARG A N 1
ATOM 857 C CA . ARG A 1 108 ? -20.325 1.260 25.974 1.00 94.31 108 ARG A CA 1
ATOM 858 C C . ARG A 1 108 ? -20.303 0.258 27.123 1.00 94.31 108 ARG A C 1
ATOM 860 O O . ARG A 1 108 ? -21.256 0.235 27.903 1.00 94.31 108 ARG A O 1
ATOM 867 N N . ASP A 1 109 ? -19.236 -0.521 27.246 1.00 95.50 109 ASP A N 1
ATOM 868 C CA . ASP A 1 109 ? -19.093 -1.515 28.311 1.00 95.50 109 ASP A CA 1
ATOM 869 C C . ASP A 1 109 ? -18.950 -0.857 29.687 1.00 95.50 109 ASP A C 1
ATOM 871 O O . ASP A 1 109 ? -19.610 -1.269 30.643 1.00 95.50 109 ASP A O 1
ATOM 875 N N . GLN A 1 110 ? -18.182 0.234 29.779 1.00 94.94 110 GLN A N 1
ATOM 876 C CA . GLN A 1 110 ? -18.078 1.043 30.998 1.00 94.94 110 GLN A CA 1
ATOM 877 C C . GLN A 1 110 ? -19.438 1.607 31.426 1.00 94.94 110 GLN A C 1
ATOM 879 O O . GLN A 1 110 ? -19.832 1.455 32.582 1.00 94.94 110 GLN A O 1
ATOM 884 N N . ASN A 1 111 ? -20.194 2.197 30.496 1.00 96.56 111 ASN A N 1
ATOM 885 C CA . ASN A 1 111 ? -21.522 2.737 30.791 1.00 96.56 111 ASN A CA 1
ATOM 886 C C . ASN A 1 111 ? -22.500 1.649 31.257 1.00 96.56 111 ASN A C 1
ATOM 888 O O . ASN A 1 111 ? -23.243 1.860 32.214 1.00 96.56 111 ASN A O 1
ATOM 892 N N . ARG A 1 112 ? -22.480 0.463 30.631 1.00 95.94 112 ARG A N 1
ATOM 893 C CA . ARG A 1 112 ? -23.292 -0.685 31.070 1.00 95.94 112 ARG A CA 1
ATOM 894 C C . ARG A 1 112 ? -22.936 -1.127 32.488 1.00 95.94 112 ARG A C 1
ATOM 896 O O . ARG A 1 112 ? -23.840 -1.370 33.284 1.00 95.94 112 ARG A O 1
ATOM 903 N N . ALA A 1 113 ? -21.647 -1.185 32.818 1.00 95.81 113 ALA A N 1
ATOM 904 C CA . ALA A 1 113 ? -21.188 -1.543 34.158 1.00 95.81 113 ALA A CA 1
ATOM 905 C C . ALA A 1 113 ? -21.617 -0.513 35.217 1.00 95.81 113 ALA A C 1
ATOM 907 O O . ALA A 1 113 ? -22.023 -0.897 36.314 1.00 95.81 113 ALA A O 1
ATOM 908 N N . LEU A 1 114 ? -21.571 0.784 34.894 1.00 95.31 114 LEU A N 1
ATOM 909 C CA . LEU A 1 114 ? -22.050 1.847 35.783 1.00 95.31 114 LEU A CA 1
ATOM 910 C C . LEU A 1 114 ? -23.555 1.731 36.037 1.00 95.31 114 LEU A C 1
ATOM 912 O O . LEU A 1 114 ? -23.975 1.731 37.191 1.00 95.31 114 LEU A O 1
ATOM 916 N N . LEU A 1 115 ? -24.352 1.558 34.981 1.00 95.69 115 LEU A N 1
ATOM 917 C CA . LEU A 1 115 ? -25.803 1.402 35.101 1.00 95.69 115 LEU A CA 1
ATOM 918 C C . LEU A 1 115 ? -26.185 0.166 35.924 1.00 95.69 115 LEU A C 1
ATOM 920 O O . LEU A 1 115 ? -27.084 0.252 36.757 1.00 95.69 115 LEU A O 1
ATOM 924 N N . ALA A 1 116 ? -25.485 -0.958 35.740 1.00 94.75 116 ALA A N 1
ATOM 925 C CA . ALA A 1 116 ? -25.698 -2.162 36.542 1.00 94.75 116 ALA A CA 1
ATOM 926 C C . ALA A 1 116 ? -25.421 -1.907 38.034 1.00 94.75 116 ALA A C 1
ATOM 928 O O . ALA A 1 116 ? -26.255 -2.224 38.877 1.00 94.75 116 ALA A O 1
ATOM 929 N N . ARG A 1 117 ? -24.304 -1.240 38.361 1.00 93.19 117 ARG A N 1
ATOM 930 C CA . ARG A 1 117 ? -23.966 -0.867 39.747 1.00 93.19 117 ARG A CA 1
ATOM 931 C C . ARG A 1 117 ? -25.001 0.072 40.365 1.00 93.19 117 ARG A C 1
ATOM 933 O O . ARG A 1 117 ? -25.369 -0.110 41.523 1.00 93.19 117 ARG A O 1
ATOM 940 N N . SER A 1 118 ? -25.477 1.064 39.612 1.00 92.56 118 SER A N 1
ATOM 941 C CA . SER A 1 118 ? -26.530 1.976 40.072 1.00 92.56 118 SER A CA 1
ATOM 942 C C . SER A 1 118 ? -27.849 1.241 40.315 1.00 92.56 118 SER A C 1
ATOM 944 O O . SER A 1 118 ? -28.502 1.480 41.328 1.00 92.56 118 SER A O 1
ATOM 946 N N . ALA A 1 119 ? -28.227 0.318 39.428 1.00 92.44 119 ALA A N 1
ATOM 947 C CA . ALA A 1 119 ? -29.430 -0.495 39.589 1.00 92.44 119 ALA A CA 1
ATOM 948 C C . ALA A 1 119 ? -29.342 -1.420 40.816 1.00 92.44 119 ALA A C 1
ATOM 950 O O . ALA A 1 119 ? -30.311 -1.526 41.568 1.00 92.44 119 ALA A O 1
ATOM 951 N N . ASP A 1 120 ? -28.183 -2.037 41.058 1.00 92.62 120 ASP A N 1
ATOM 952 C CA . ASP A 1 120 ? -27.938 -2.871 42.239 1.00 92.62 120 ASP A CA 1
ATOM 953 C C . ASP A 1 120 ? -27.990 -2.063 43.541 1.00 92.62 120 ASP A C 1
ATOM 955 O O . ASP A 1 120 ? -28.549 -2.530 44.535 1.00 92.62 120 ASP A O 1
ATOM 959 N N . ALA A 1 121 ? -27.449 -0.840 43.544 1.00 88.38 121 ALA A N 1
ATOM 960 C CA . ALA A 1 121 ? -27.496 0.053 44.700 1.00 88.38 121 ALA A CA 1
AT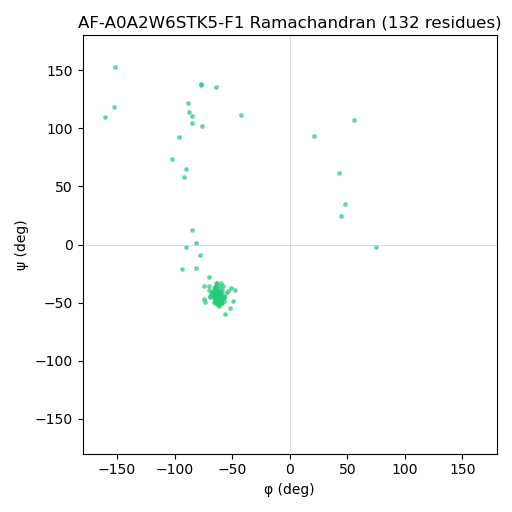OM 961 C C . ALA A 1 121 ? -28.937 0.446 45.061 1.00 88.38 121 ALA A C 1
ATOM 963 O O . ALA A 1 121 ? -29.306 0.416 46.231 1.00 88.38 121 ALA A O 1
ATOM 964 N N . LEU A 1 122 ? -29.768 0.745 44.057 1.00 86.19 122 LEU A N 1
ATOM 965 C CA . LEU A 1 122 ? -31.189 1.056 44.250 1.00 86.19 122 LEU A CA 1
ATOM 966 C C . LEU A 1 122 ? -32.012 -0.172 44.671 1.00 86.19 122 LEU A C 1
ATOM 968 O O . LEU A 1 122 ? -33.018 -0.031 45.363 1.00 86.19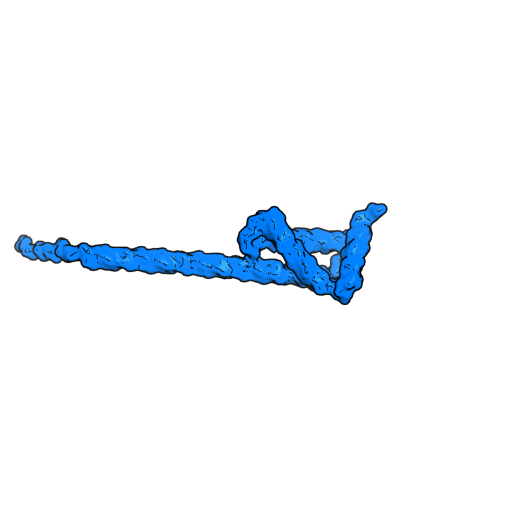 122 LEU A O 1
ATOM 972 N N . ARG A 1 123 ? -31.589 -1.381 44.280 1.00 83.69 123 ARG A N 1
ATOM 973 C CA . ARG A 1 123 ? -32.231 -2.648 44.668 1.00 83.69 123 ARG A CA 1
ATOM 974 C C . ARG A 1 123 ? -31.911 -3.119 46.080 1.00 83.69 123 ARG A C 1
ATOM 976 O O . ARG A 1 123 ? -32.535 -4.086 46.502 1.00 83.69 123 ARG A O 1
ATOM 983 N N . ARG A 1 124 ? -30.966 -2.508 46.798 1.00 73.69 124 ARG A N 1
ATOM 984 C CA . ARG A 1 124 ? -30.708 -2.800 48.217 1.00 73.69 124 ARG A CA 1
ATOM 985 C C . ARG A 1 124 ? -31.455 -1.768 49.072 1.00 73.69 124 ARG A C 1
ATOM 987 O O . ARG A 1 124 ? -30.892 -0.705 49.331 1.00 73.69 124 ARG A O 1
ATOM 994 N N . PRO A 1 125 ? -32.700 -2.028 49.524 1.00 60.03 125 PRO A N 1
ATOM 995 C CA . PRO A 1 125 ? -33.344 -1.151 50.494 1.00 60.03 125 PRO A CA 1
ATOM 996 C C . PRO A 1 125 ? -32.508 -1.216 51.776 1.00 60.03 125 PRO A C 1
ATOM 998 O O . PRO A 1 125 ? -32.058 -2.296 52.159 1.00 60.03 125 PRO A O 1
ATOM 1001 N N . GLY A 1 126 ? -32.243 -0.064 52.389 1.00 63.81 126 GLY A N 1
ATOM 1002 C CA . GLY A 1 126 ? -31.253 0.097 53.451 1.00 63.81 126 GLY A CA 1
ATOM 1003 C C . GLY A 1 126 ? -31.249 -1.016 54.505 1.00 63.81 126 GLY A C 1
ATOM 1004 O O . GLY A 1 126 ? -32.132 -1.087 55.350 1.00 63.81 126 GLY A O 1
ATOM 1005 N N . SER A 1 127 ? -30.180 -1.818 54.518 1.00 55.84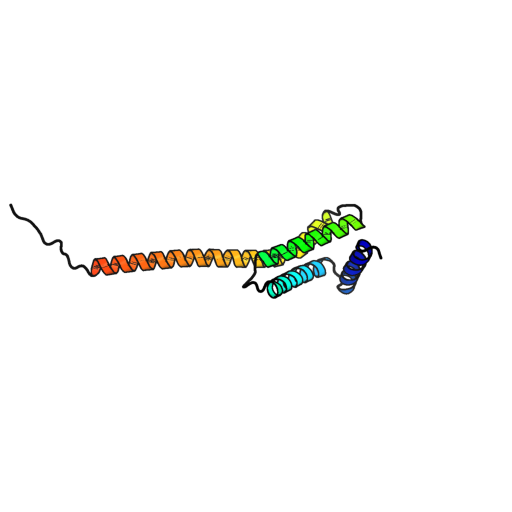 127 SER A N 1
ATOM 1006 C CA . SER A 1 127 ? -29.780 -2.610 55.688 1.00 55.84 127 SER A CA 1
ATOM 1007 C C . SER A 1 127 ? -28.926 -1.793 56.667 1.00 55.84 127 SER A C 1
ATOM 1009 O O . SER A 1 127 ? -28.315 -2.355 57.569 1.00 55.84 127 SER A O 1
ATOM 1011 N N . GLN A 1 128 ? -28.863 -0.467 56.504 1.00 54.69 128 GLN A N 1
ATOM 1012 C CA . GLN A 1 128 ? -28.316 0.445 57.509 1.00 54.69 128 GLN A CA 1
ATOM 1013 C C . GLN A 1 128 ? -29.446 0.936 58.421 1.00 54.69 128 GLN A C 1
ATOM 1015 O O . GLN A 1 128 ? -29.738 2.125 58.523 1.00 54.69 128 GLN A O 1
ATOM 1020 N N . GLY A 1 129 ? -30.120 -0.017 59.064 1.00 51.78 129 GLY A N 1
ATOM 1021 C CA . GLY A 1 129 ? -30.934 0.253 60.238 1.00 51.78 129 GLY A CA 1
ATOM 1022 C C . GLY A 1 129 ? -30.009 0.456 61.433 1.00 51.78 129 GLY A C 1
ATOM 1023 O O . GLY A 1 129 ? -29.452 -0.503 61.949 1.00 51.78 129 GLY A O 1
ATOM 1024 N N . ILE A 1 130 ? -29.803 1.720 61.798 1.00 56.53 130 ILE A N 1
ATOM 1025 C CA . ILE A 1 130 ? -29.726 2.240 63.171 1.00 56.53 130 ILE A CA 1
ATOM 1026 C C . ILE A 1 130 ? -29.400 1.169 64.235 1.00 56.53 130 ILE A C 1
ATOM 1028 O O . ILE A 1 130 ? -30.303 0.578 64.818 1.00 56.53 130 ILE A O 1
ATOM 1032 N N . THR A 1 131 ? -28.124 0.983 64.579 1.00 55.06 131 THR A N 1
ATOM 1033 C CA . THR A 1 131 ? -27.751 0.489 65.916 1.00 55.06 131 THR A CA 1
ATOM 1034 C C . THR A 1 131 ? -27.270 1.677 66.737 1.00 55.06 131 THR A C 1
ATOM 1036 O O . THR A 1 131 ? -26.080 1.889 66.954 1.00 55.06 131 THR A O 1
ATOM 1039 N N . SER A 1 132 ? -28.240 2.498 67.137 1.00 55.41 132 SER A N 1
ATOM 1040 C CA . SER A 1 132 ? -28.139 3.337 68.324 1.00 55.41 132 SER A CA 1
ATOM 1041 C C . SER A 1 132 ? -28.565 2.467 69.503 1.00 55.41 132 SER A C 1
ATOM 1043 O O . SER A 1 132 ? -29.750 2.190 69.663 1.00 55.41 132 SER A O 1
ATOM 1045 N N . SER A 1 133 ? -27.616 2.004 70.311 1.00 58.44 133 SER A N 1
ATOM 1046 C CA . SER A 1 133 ? -27.912 1.611 71.689 1.00 58.44 133 SER A CA 1
ATOM 1047 C C . SER A 1 133 ? -26.642 1.582 72.534 1.00 58.44 133 SER A C 1
ATOM 1049 O O . SER A 1 133 ? -25.835 0.673 72.373 1.00 58.44 133 SER A O 1
ATOM 1051 N N . ARG A 1 134 ? -26.589 2.574 73.432 1.00 56.28 134 ARG A N 1
ATOM 1052 C CA . ARG A 1 134 ? -26.024 2.590 74.793 1.00 56.28 134 ARG A CA 1
ATOM 1053 C C . ARG A 1 134 ? -24.556 2.243 75.004 1.00 56.28 134 ARG A C 1
ATOM 1055 O O . ARG A 1 134 ? -24.182 1.066 74.853 1.00 56.28 134 ARG A O 1
#

Sequence (134 aa):
MDLVSDYVALTGSIVQLAGSDKLVHTYVGLGIYVLAQVALRTRRASPIAFQVVVALQLGNEVMDRLYWDSWRWSDTIGDTFTTLFWPGVLCALNGYRRARWRVQETVRDQNRALLARSADALRRPGSQGITSSR